Protein AF-A0A174A7V5-F1 (afdb_monomer_lite)

Organism: NCBI:txid40520

Sequence (71 aa):
MKTGDIVFHQEYGVGKIKFIDGLAYLVYYYKENPLLHNGFIGPNFHYWWSYAEDLKLISSVRTLIERRQHG

Foldseek 3Di:
DDAQFWKQAPQQGIWGFHDDDPFKTWTFGPDDHVPQDAPPDDPRRRTDIDGPVRIDTPDPVVVVVVVVVVD

pLDDT: mean 76.72, std 14.81, range [44.44, 91.88]

Radius of gyration: 13.63 Å; chains: 1; bounding box: 26×27×44 Å

Secondary structure (DSSP, 8-state):
--TT-EEEETTTEEEEEEEEETTEEEEEESS--TTS---S--SS--EEEEEGGGEEE---HHHHHHHHH--

Structure (mmCIF, N/CA/C/O backbone):
data_AF-A0A174A7V5-F1
#
_entry.id   AF-A0A174A7V5-F1
#
loop_
_atom_site.group_PDB
_atom_site.id
_atom_site.type_symbol
_atom_site.label_atom_id
_atom_site.label_alt_id
_atom_site.label_comp_id
_atom_site.label_asym_id
_atom_site.label_entity_id
_atom_site.label_seq_id
_atom_site.pdbx_PDB_ins_code
_atom_site.Cartn_x
_atom_site.Cartn_y
_atom_site.Cartn_z
_atom_site.occupancy
_atom_site.B_iso_or_equiv
_atom_site.auth_seq_id
_atom_site.auth_comp_id
_atom_site.auth_asym_id
_atom_site.auth_atom_id
_atom_site.pdbx_PDB_model_num
ATOM 1 N N . MET A 1 1 ? -2.077 -8.177 5.237 1.00 87.81 1 MET A N 1
ATOM 2 C CA . MET A 1 1 ? -2.767 -7.259 4.309 1.00 87.81 1 MET A CA 1
ATOM 3 C C . MET A 1 1 ? -3.340 -8.078 3.163 1.00 87.81 1 MET A C 1
ATOM 5 O O . MET A 1 1 ? -2.805 -9.146 2.886 1.00 87.81 1 MET A O 1
ATOM 9 N N . LYS A 1 2 ? -4.419 -7.629 2.525 1.00 91.56 2 LYS A N 1
ATOM 10 C CA . LYS A 1 2 ? -5.059 -8.294 1.382 1.00 91.56 2 LYS A CA 1
ATOM 11 C C . LYS A 1 2 ? -5.511 -7.287 0.326 1.00 91.56 2 LYS A C 1
ATOM 13 O O . LYS A 1 2 ? -5.633 -6.097 0.611 1.00 91.56 2 LYS A O 1
ATOM 18 N N . THR A 1 3 ? -5.818 -7.765 -0.879 1.00 90.81 3 THR A N 1
ATOM 19 C CA . THR A 1 3 ? -6.465 -6.935 -1.903 1.00 90.81 3 THR A CA 1
ATOM 20 C C . THR A 1 3 ? -7.709 -6.262 -1.331 1.00 90.81 3 THR A C 1
ATOM 22 O O . THR A 1 3 ? -8.577 -6.910 -0.748 1.00 90.81 3 THR A O 1
ATOM 25 N N . GLY A 1 4 ? -7.790 -4.947 -1.507 1.00 89.69 4 GLY A N 1
ATOM 26 C CA . GLY A 1 4 ? -8.861 -4.113 -0.984 1.00 89.69 4 GLY A CA 1
ATOM 27 C C . GLY A 1 4 ? -8.535 -3.388 0.321 1.00 89.69 4 GLY A C 1
ATOM 28 O O . GLY A 1 4 ? -9.216 -2.403 0.610 1.00 89.69 4 GLY A O 1
ATOM 29 N N . ASP A 1 5 ? -7.511 -3.816 1.062 1.00 90.62 5 ASP A N 1
ATOM 30 C CA . ASP A 1 5 ? -7.078 -3.135 2.282 1.00 90.62 5 ASP A CA 1
ATOM 31 C C . ASP A 1 5 ? -6.539 -1.733 1.973 1.00 90.62 5 ASP A C 1
ATOM 33 O O . ASP A 1 5 ? -5.902 -1.500 0.941 1.00 90.62 5 ASP A O 1
ATOM 37 N N . ILE A 1 6 ? -6.789 -0.810 2.902 1.00 90.69 6 ILE A N 1
ATOM 38 C CA . ILE A 1 6 ? -6.259 0.552 2.867 1.00 90.69 6 ILE A CA 1
ATOM 39 C C . ILE A 1 6 ? -4.947 0.578 3.641 1.00 90.69 6 ILE A C 1
ATOM 41 O O . ILE A 1 6 ? -4.860 0.076 4.761 1.00 90.69 6 ILE A O 1
ATOM 45 N N . VAL A 1 7 ? -3.925 1.168 3.041 1.00 90.88 7 VAL A N 1
ATOM 46 C CA . VAL A 1 7 ? -2.564 1.201 3.568 1.00 90.88 7 VAL A CA 1
ATOM 47 C C . VAL A 1 7 ? -2.005 2.611 3.519 1.00 90.88 7 VAL A C 1
ATOM 49 O O . VAL A 1 7 ? -2.450 3.451 2.738 1.00 90.88 7 VAL A O 1
ATOM 52 N N . PHE A 1 8 ? -1.019 2.863 4.365 1.00 90.00 8 PHE A N 1
ATOM 53 C CA . PHE A 1 8 ? -0.221 4.073 4.363 1.00 90.00 8 PHE A CA 1
ATOM 54 C C . PHE A 1 8 ? 1.229 3.726 4.049 1.00 90.00 8 PHE A C 1
ATOM 56 O O . PHE A 1 8 ? 1.821 2.892 4.734 1.00 90.00 8 PHE A O 1
ATOM 63 N N . HIS A 1 9 ? 1.787 4.404 3.055 1.00 89.50 9 HIS A N 1
ATOM 64 C CA . HIS A 1 9 ? 3.211 4.434 2.757 1.00 89.50 9 HIS A CA 1
ATOM 65 C C . HIS A 1 9 ? 3.770 5.783 3.202 1.00 89.50 9 HIS A C 1
ATOM 67 O O . HIS A 1 9 ? 3.164 6.820 2.923 1.00 89.50 9 HIS A O 1
ATOM 73 N N . GLN A 1 10 ? 4.926 5.798 3.863 1.00 87.06 10 GLN A N 1
ATOM 74 C CA . GLN A 1 10 ? 5.482 7.037 4.419 1.00 87.06 10 GLN A CA 1
ATOM 75 C C . GLN A 1 10 ? 5.759 8.098 3.345 1.00 87.06 10 GLN A C 1
ATOM 77 O O . GLN A 1 10 ? 5.468 9.271 3.559 1.00 87.06 10 GLN A O 1
ATOM 82 N N . GLU A 1 11 ? 6.269 7.682 2.186 1.00 84.25 11 GLU A N 1
ATOM 83 C CA . GLU A 1 11 ? 6.606 8.600 1.091 1.00 84.25 11 GLU A CA 1
ATOM 84 C C . GLU A 1 11 ? 5.425 8.912 0.168 1.00 84.25 11 GLU A C 1
ATOM 86 O O . GLU A 1 11 ? 5.339 10.017 -0.362 1.00 84.25 11 GLU A O 1
ATOM 91 N N . TYR A 1 12 ? 4.501 7.960 -0.019 1.00 81.38 12 TYR A N 1
ATOM 92 C CA . TYR A 1 12 ? 3.467 8.018 -1.062 1.00 81.38 12 TYR A CA 1
ATOM 93 C C . TYR A 1 12 ? 2.067 8.308 -0.517 1.00 81.38 12 TYR A C 1
ATOM 95 O O . TYR A 1 12 ? 1.163 8.679 -1.265 1.00 81.38 12 TYR A O 1
ATOM 103 N N . GLY A 1 13 ? 1.894 8.230 0.802 1.00 85.56 13 GLY A N 1
ATOM 104 C CA . GLY A 1 13 ? 0.642 8.514 1.481 1.00 85.56 13 GLY A CA 1
ATOM 105 C C . GLY A 1 13 ? -0.315 7.327 1.473 1.00 85.56 13 GLY A C 1
ATOM 106 O O . GLY A 1 13 ? 0.087 6.168 1.569 1.00 85.56 13 GLY A O 1
ATOM 107 N N . VAL A 1 14 ? -1.615 7.624 1.429 1.00 88.38 14 VAL A N 1
ATOM 108 C CA . VAL A 1 14 ? -2.668 6.609 1.547 1.00 88.38 14 VAL A CA 1
ATOM 109 C C . VAL A 1 14 ? -2.935 5.957 0.198 1.00 88.38 14 VAL A C 1
ATOM 111 O O . VAL A 1 14 ? -3.173 6.642 -0.800 1.00 88.38 14 VAL A O 1
ATOM 114 N N . GLY A 1 15 ? -2.986 4.630 0.198 1.00 89.06 15 GLY A N 1
ATOM 115 C CA . GLY A 1 15 ? -3.370 3.848 -0.960 1.00 89.06 15 GLY A CA 1
ATOM 116 C C . GLY A 1 15 ? -4.207 2.623 -0.623 1.00 89.06 15 GLY A C 1
ATOM 117 O O . GLY A 1 15 ? -4.541 2.353 0.531 1.00 89.06 15 GLY A O 1
ATOM 118 N N . LYS A 1 16 ? -4.575 1.882 -1.662 1.00 90.44 16 LYS A N 1
ATOM 119 C CA . LYS A 1 16 ? -5.364 0.655 -1.591 1.00 90.44 16 LYS A CA 1
ATOM 120 C C . LYS A 1 16 ? -4.645 -0.463 -2.319 1.00 90.44 16 LYS A C 1
ATOM 122 O O . LYS 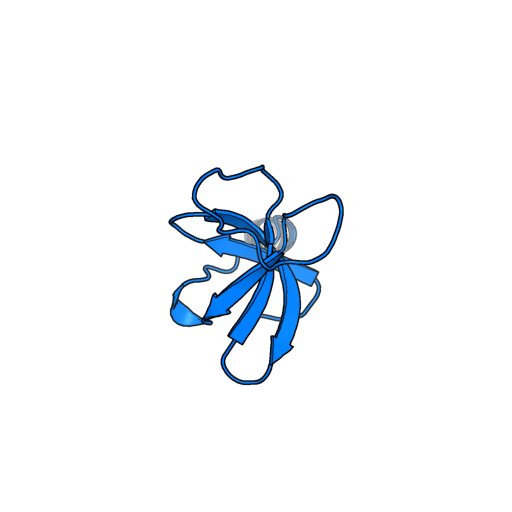A 1 16 ? -4.279 -0.307 -3.484 1.00 90.44 16 LYS A O 1
ATOM 127 N N . ILE A 1 17 ? -4.493 -1.610 -1.666 1.00 91.62 17 ILE A N 1
ATOM 128 C CA . ILE A 1 17 ? -3.872 -2.777 -2.295 1.00 91.62 17 ILE A CA 1
ATOM 129 C C . ILE A 1 17 ? -4.779 -3.278 -3.416 1.00 91.62 17 ILE A C 1
ATOM 131 O O . ILE A 1 17 ? -5.951 -3.602 -3.197 1.00 91.62 17 ILE A O 1
ATOM 135 N N . LYS A 1 18 ? -4.228 -3.353 -4.625 1.00 89.75 18 LYS A N 1
ATOM 136 C CA . LYS A 1 18 ? -4.893 -3.889 -5.812 1.00 89.75 18 LYS A CA 1
ATOM 137 C C . LYS A 1 18 ? -4.498 -5.339 -6.073 1.00 89.75 18 LYS A C 1
ATOM 139 O O . LYS A 1 18 ? -5.351 -6.120 -6.489 1.00 89.75 18 LYS A O 1
ATOM 144 N N . PHE A 1 19 ? -3.236 -5.681 -5.824 1.00 88.19 19 PHE A N 1
ATOM 145 C CA . PHE A 1 19 ? -2.678 -7.006 -6.077 1.00 88.19 19 PHE A CA 1
ATOM 146 C C . PHE A 1 19 ? -1.519 -7.319 -5.121 1.00 88.19 19 PHE A C 1
ATOM 148 O O . PHE A 1 19 ? -0.911 -6.403 -4.566 1.00 88.19 19 PHE A O 1
ATOM 155 N N . ILE A 1 20 ? -1.245 -8.609 -4.929 1.00 89.81 20 ILE A N 1
ATOM 156 C CA . ILE A 1 20 ? -0.201 -9.147 -4.053 1.00 89.81 20 ILE A CA 1
ATOM 157 C C . ILE A 1 20 ? 0.626 -10.128 -4.881 1.00 89.81 20 ILE A C 1
ATOM 159 O O . ILE A 1 20 ? 0.065 -11.094 -5.397 1.00 89.81 20 ILE A O 1
ATOM 163 N N . ASP A 1 21 ? 1.930 -9.900 -4.965 1.00 86.31 21 ASP A N 1
ATOM 164 C CA . ASP A 1 21 ? 2.895 -10.797 -5.597 1.00 86.31 21 ASP A CA 1
ATOM 165 C C . ASP A 1 21 ? 3.929 -11.263 -4.574 1.00 86.31 21 ASP A C 1
ATOM 167 O O . ASP A 1 21 ? 5.007 -10.681 -4.458 1.00 86.31 21 ASP A O 1
ATOM 171 N N . GLY A 1 22 ? 3.566 -12.269 -3.773 1.00 83.25 22 GLY A N 1
ATOM 172 C CA . GLY A 1 22 ? 4.432 -12.857 -2.747 1.00 83.25 22 GLY A CA 1
ATOM 173 C C . GLY A 1 22 ? 4.962 -11.837 -1.729 1.00 83.25 22 GLY A C 1
ATOM 174 O O . GLY A 1 22 ? 4.385 -11.667 -0.657 1.00 83.25 22 GLY A O 1
ATOM 175 N N . LEU A 1 23 ? 6.073 -11.183 -2.075 1.00 81.75 23 LEU A N 1
ATOM 176 C CA . LEU A 1 23 ? 6.811 -10.209 -1.270 1.00 81.75 23 LEU A CA 1
ATOM 177 C C . LEU A 1 23 ? 6.389 -8.745 -1.500 1.00 81.75 23 LEU A C 1
ATOM 179 O O . LEU A 1 23 ? 6.675 -7.898 -0.652 1.00 81.75 23 LEU A O 1
ATOM 183 N N . ALA A 1 24 ? 5.714 -8.435 -2.611 1.00 87.62 24 ALA A N 1
ATOM 184 C CA . ALA A 1 24 ? 5.359 -7.067 -2.988 1.00 87.62 24 ALA A CA 1
ATOM 185 C C . ALA A 1 24 ? 3.853 -6.886 -3.224 1.00 87.62 24 ALA A C 1
ATOM 187 O O . ALA A 1 24 ? 3.113 -7.825 -3.518 1.00 87.62 24 ALA A O 1
ATOM 188 N N . TYR A 1 25 ? 3.393 -5.644 -3.117 1.00 91.44 25 TYR A N 1
ATOM 189 C CA . TYR A 1 25 ? 2.010 -5.241 -3.335 1.00 91.44 25 TYR A CA 1
ATOM 190 C C . TYR A 1 25 ? 1.939 -4.194 -4.432 1.00 91.44 25 TYR A C 1
ATOM 192 O O . TYR A 1 25 ? 2.688 -3.221 -4.411 1.00 91.44 25 TYR A O 1
ATOM 200 N N . LEU A 1 26 ? 0.980 -4.341 -5.342 1.00 90.44 26 LEU A N 1
ATOM 201 C CA . LEU A 1 26 ? 0.605 -3.253 -6.234 1.00 90.44 26 LEU A CA 1
ATOM 202 C C . LEU A 1 26 ? -0.420 -2.376 -5.512 1.00 90.44 26 LEU A C 1
ATOM 204 O O . LEU A 1 26 ? -1.543 -2.823 -5.241 1.00 90.44 26 LEU A O 1
ATOM 208 N N . VAL A 1 27 ? -0.047 -1.139 -5.195 1.00 89.25 27 VAL A N 1
ATOM 209 C CA . VAL A 1 27 ? -0.860 -0.213 -4.396 1.00 89.25 27 VAL A CA 1
ATOM 210 C C . VAL A 1 27 ? -1.324 0.957 -5.249 1.00 89.25 27 VAL A C 1
ATOM 212 O O . VAL A 1 27 ? -0.512 1.597 -5.903 1.00 89.25 27 VAL A O 1
ATOM 215 N N . TYR A 1 28 ? -2.627 1.242 -5.219 1.00 87.00 28 TYR A N 1
ATOM 216 C CA . TYR A 1 28 ? -3.229 2.449 -5.787 1.00 87.00 28 TYR A CA 1
ATOM 217 C C . TYR A 1 28 ? -3.204 3.595 -4.776 1.00 87.00 28 TYR A C 1
ATOM 219 O O . TYR A 1 28 ? -3.939 3.531 -3.792 1.00 87.00 28 TYR A O 1
ATOM 227 N N . TYR A 1 29 ? -2.432 4.646 -5.008 1.00 86.31 29 TYR A N 1
ATOM 228 C CA . TYR A 1 29 ? -2.353 5.822 -4.145 1.00 86.31 29 TYR A CA 1
ATOM 229 C C . TYR A 1 29 ? -3.409 6.871 -4.520 1.00 86.31 29 TYR A C 1
ATOM 231 O O . TYR A 1 29 ? -3.565 7.237 -5.681 1.00 86.31 29 TYR A O 1
ATOM 239 N N . TYR A 1 30 ? -4.162 7.360 -3.529 1.00 75.00 30 TYR A N 1
ATOM 240 C CA . TYR A 1 30 ? -5.333 8.223 -3.757 1.00 75.00 30 TYR A CA 1
ATOM 241 C C . TYR A 1 30 ? -5.008 9.674 -4.114 1.00 75.00 30 TYR A C 1
ATOM 243 O O . TYR A 1 30 ? -5.885 10.393 -4.591 1.00 75.00 30 TYR A O 1
ATOM 251 N N . LYS A 1 31 ? -3.782 10.123 -3.847 1.00 69.88 31 LYS A N 1
ATOM 252 C CA . LYS A 1 31 ? -3.324 11.471 -4.169 1.00 69.88 31 LYS A CA 1
ATOM 253 C C . LYS A 1 31 ? -2.169 11.363 -5.147 1.00 69.88 31 LYS A C 1
ATOM 255 O O . LYS A 1 31 ? -1.292 10.523 -4.970 1.00 69.88 31 LYS A O 1
ATOM 260 N N . GLU A 1 32 ? -2.175 12.224 -6.155 1.00 59.34 32 GLU A N 1
ATOM 261 C CA . GLU A 1 32 ? -1.021 12.404 -7.025 1.00 59.34 32 GLU A CA 1
ATOM 262 C C . GLU A 1 32 ? 0.183 12.803 -6.162 1.00 59.34 32 GLU A C 1
ATOM 264 O O . GLU A 1 32 ? 0.141 13.796 -5.428 1.00 59.34 32 GLU A O 1
ATOM 269 N N . ASN A 1 33 ? 1.220 11.968 -6.181 1.00 62.88 33 ASN A N 1
ATOM 270 C CA . ASN A 1 33 ? 2.466 12.227 -5.486 1.00 62.88 33 ASN A CA 1
ATOM 271 C C . ASN A 1 33 ? 3.560 12.401 -6.544 1.00 62.88 33 ASN A C 1
ATOM 273 O O . ASN A 1 33 ? 3.845 11.439 -7.255 1.00 62.88 33 ASN A O 1
ATOM 277 N N . PRO A 1 34 ? 4.182 13.588 -6.652 1.00 61.44 34 PRO A N 1
ATOM 278 C CA . PRO A 1 34 ? 5.180 13.867 -7.683 1.00 61.44 34 PRO A CA 1
ATOM 279 C C . PRO A 1 34 ? 6.455 13.015 -7.558 1.00 61.44 34 PRO A C 1
ATOM 281 O O . PRO A 1 34 ? 7.270 13.015 -8.474 1.00 61.44 34 PRO A O 1
ATOM 284 N N . LEU A 1 35 ? 6.637 12.297 -6.442 1.00 61.44 35 LEU A N 1
ATOM 285 C CA . LEU A 1 35 ? 7.754 11.377 -6.210 1.00 61.44 35 LEU A CA 1
ATOM 286 C C . LEU A 1 35 ? 7.484 9.949 -6.710 1.00 61.44 35 LEU A C 1
ATOM 288 O O . LEU A 1 35 ? 8.407 9.138 -6.756 1.00 61.44 35 LEU A O 1
ATOM 292 N N . LEU A 1 36 ? 6.241 9.615 -7.071 1.00 62.91 36 LEU A N 1
ATOM 293 C CA . LEU A 1 36 ? 5.930 8.332 -7.695 1.00 62.91 36 LEU A CA 1
ATOM 294 C C . LEU A 1 36 ? 6.417 8.370 -9.146 1.00 62.91 36 LEU A C 1
ATOM 296 O O . LEU A 1 36 ? 5.850 9.070 -9.983 1.00 62.91 36 LEU A O 1
ATOM 300 N N . HIS A 1 37 ? 7.488 7.635 -9.448 1.00 58.38 37 HIS A N 1
ATOM 301 C CA . HIS A 1 37 ? 7.989 7.542 -10.816 1.00 58.38 37 HIS A CA 1
ATOM 302 C C . HIS A 1 37 ? 6.976 6.837 -11.732 1.00 58.38 37 HIS A C 1
ATOM 304 O O . HIS A 1 37 ? 6.280 5.900 -11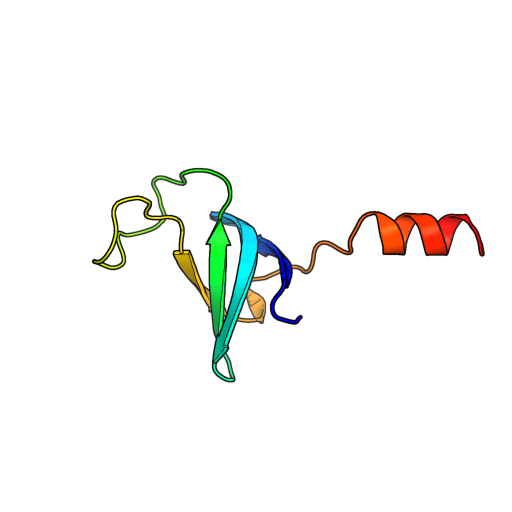.353 1.00 58.38 37 HIS A O 1
ATOM 310 N N . ASN A 1 38 ? 6.900 7.298 -12.978 1.00 53.69 38 ASN A N 1
ATOM 311 C CA . ASN A 1 38 ? 5.940 6.821 -13.967 1.00 53.69 38 ASN A CA 1
ATOM 312 C C . ASN A 1 38 ? 6.263 5.381 -14.397 1.00 53.69 38 ASN A C 1
ATOM 314 O O . ASN A 1 38 ? 7.155 5.156 -15.213 1.00 53.69 38 ASN A O 1
ATOM 318 N N . GLY A 1 39 ? 5.499 4.405 -13.901 1.00 50.72 39 GLY A N 1
ATOM 319 C CA . GLY A 1 39 ? 5.544 2.987 -14.296 1.00 50.72 39 GLY A CA 1
ATOM 320 C C . GLY A 1 39 ? 5.044 2.688 -15.721 1.00 50.72 39 GLY A C 1
ATOM 321 O O . GLY A 1 39 ? 4.435 1.651 -15.959 1.00 50.72 39 GLY A O 1
ATOM 322 N N . PHE A 1 40 ? 5.283 3.600 -16.664 1.00 47.06 40 PHE A N 1
ATOM 323 C CA . PHE A 1 40 ? 5.164 3.436 -18.115 1.00 47.06 40 PHE A CA 1
ATOM 324 C C . PHE A 1 40 ? 3.807 3.077 -18.753 1.00 47.06 40 PHE A C 1
ATOM 326 O O . PHE A 1 40 ? 3.765 3.080 -19.980 1.00 47.06 40 PHE A O 1
ATOM 333 N N . ILE A 1 41 ? 2.692 2.837 -18.041 1.00 45.31 41 ILE A N 1
ATOM 334 C CA . ILE A 1 41 ? 1.399 2.573 -18.721 1.00 45.31 41 ILE A CA 1
ATOM 335 C C . ILE A 1 41 ? 0.172 3.136 -17.974 1.00 45.31 41 ILE A C 1
ATOM 337 O O . ILE A 1 41 ? -0.141 2.720 -16.862 1.00 45.31 41 ILE A O 1
ATOM 341 N N . GLY A 1 42 ? -0.592 3.997 -18.663 1.00 45.22 42 GLY A N 1
ATOM 342 C CA . GLY A 1 42 ? -1.990 4.343 -18.357 1.00 45.22 42 GLY A CA 1
ATOM 343 C C . GLY A 1 42 ? -2.227 5.804 -17.932 1.00 45.22 42 GLY A C 1
ATOM 344 O O . GLY A 1 42 ? -1.384 6.384 -17.261 1.00 45.22 42 GLY A O 1
ATOM 345 N N . PRO A 1 43 ? -3.382 6.411 -18.275 1.00 44.44 43 PRO A N 1
ATOM 346 C CA . PRO A 1 43 ? -3.619 7.857 -18.136 1.00 44.44 43 PRO A CA 1
ATOM 347 C C . PRO A 1 43 ? -3.722 8.375 -16.689 1.00 44.44 43 PRO A C 1
ATOM 349 O O . PRO A 1 43 ? -3.799 9.580 -16.496 1.00 44.44 43 PRO A O 1
ATOM 352 N N . ASN A 1 44 ? -3.713 7.488 -15.686 1.00 55.19 44 ASN A N 1
ATOM 353 C CA . ASN A 1 44 ? -3.887 7.810 -14.267 1.00 55.19 44 ASN A CA 1
ATOM 354 C C . ASN A 1 44 ? -2.820 7.074 -13.433 1.00 55.19 44 ASN A C 1
ATOM 356 O O . ASN A 1 44 ? -3.084 6.016 -12.849 1.00 55.19 44 ASN A O 1
ATOM 360 N N . PHE A 1 45 ? -1.599 7.612 -13.445 1.00 59.06 45 PHE A N 1
ATOM 361 C CA . PHE A 1 45 ? -0.383 7.089 -12.811 1.00 59.06 45 PHE A CA 1
ATOM 362 C C . PHE A 1 45 ? -0.454 7.088 -11.270 1.00 59.06 45 PHE A C 1
ATOM 364 O O . PHE A 1 45 ? 0.197 7.874 -10.593 1.00 59.06 45 PHE A O 1
ATOM 371 N N . HIS A 1 46 ? -1.257 6.196 -10.695 1.00 69.38 46 HIS A N 1
ATOM 372 C CA . HIS A 1 46 ? -1.457 6.106 -9.242 1.00 69.38 46 HIS A CA 1
ATOM 373 C C . HIS A 1 46 ? -0.999 4.777 -8.642 1.00 69.38 46 HIS A C 1
ATOM 375 O O . HIS A 1 46 ? -1.148 4.571 -7.442 1.00 69.38 46 HIS A O 1
ATOM 381 N N . TYR A 1 47 ? -0.490 3.852 -9.454 1.00 78.44 47 TYR A N 1
ATOM 382 C CA . TYR A 1 47 ? -0.086 2.534 -8.980 1.00 78.44 47 TYR A CA 1
ATOM 383 C C . TYR A 1 47 ? 1.427 2.436 -8.831 1.00 78.44 47 TYR A C 1
ATOM 385 O O . TYR A 1 47 ? 2.161 2.826 -9.737 1.00 78.44 47 TYR A O 1
ATOM 393 N N . TRP A 1 48 ? 1.884 1.860 -7.721 1.00 84.81 48 TRP A N 1
ATOM 394 C CA . TRP A 1 48 ? 3.296 1.554 -7.512 1.00 84.81 48 TRP A CA 1
ATOM 395 C C . TRP A 1 48 ? 3.477 0.252 -6.741 1.00 84.81 48 TRP A C 1
ATOM 397 O O . TRP A 1 48 ? 2.604 -0.151 -5.962 1.00 84.81 48 TRP A O 1
ATOM 407 N N . TRP A 1 49 ? 4.604 -0.411 -6.992 1.00 88.06 49 TRP A N 1
ATOM 408 C CA . TRP A 1 49 ? 5.014 -1.588 -6.242 1.0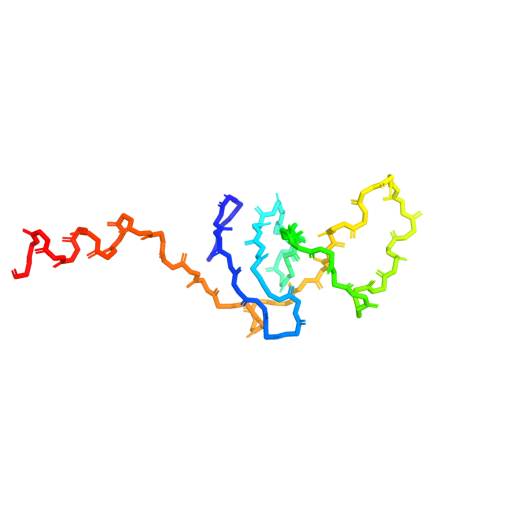0 88.06 49 TRP A CA 1
ATOM 409 C C . TRP A 1 49 ? 5.596 -1.161 -4.901 1.00 88.06 49 TRP A C 1
ATOM 411 O O . TRP A 1 49 ? 6.516 -0.351 -4.844 1.00 88.06 49 TRP A O 1
ATOM 421 N N . SER A 1 50 ? 5.067 -1.717 -3.821 1.00 88.56 50 SER A N 1
ATOM 422 C CA . SER A 1 50 ? 5.539 -1.451 -2.465 1.00 88.56 50 SER A CA 1
ATOM 423 C C . SER A 1 50 ? 5.774 -2.763 -1.738 1.00 88.56 50 SER A C 1
ATOM 425 O O . SER A 1 50 ? 4.974 -3.696 -1.862 1.00 88.56 50 SER A O 1
ATOM 427 N N . TYR A 1 51 ? 6.858 -2.843 -0.973 1.00 91.88 51 TYR A N 1
ATOM 428 C CA . TYR A 1 51 ? 7.112 -4.011 -0.145 1.00 91.88 51 TYR A CA 1
ATOM 429 C C . TYR A 1 51 ? 6.198 -4.007 1.078 1.00 91.88 51 TYR A C 1
ATOM 431 O O . TYR A 1 51 ? 5.651 -2.981 1.485 1.00 91.88 51 TYR A O 1
ATOM 439 N N . ALA A 1 52 ? 6.004 -5.186 1.668 1.00 89.44 52 ALA A N 1
ATOM 440 C CA . ALA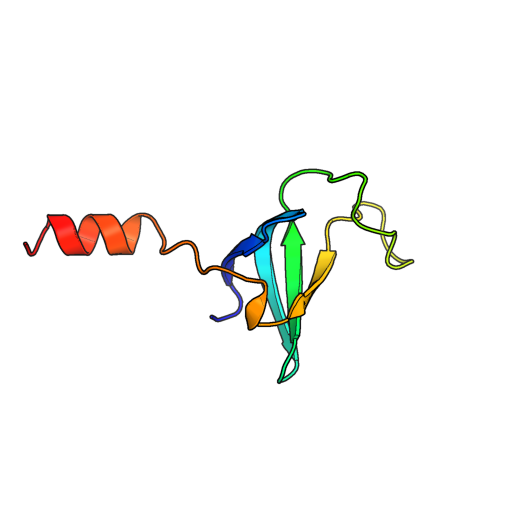 A 1 52 ? 5.180 -5.340 2.864 1.00 89.44 52 ALA A CA 1
ATOM 441 C C . ALA A 1 52 ? 5.626 -4.444 4.023 1.00 89.44 52 ALA A C 1
ATOM 443 O O . ALA A 1 52 ? 4.789 -3.925 4.757 1.00 89.44 52 ALA A O 1
ATOM 444 N N . GLU A 1 53 ? 6.938 -4.300 4.177 1.00 90.62 53 GLU A N 1
ATOM 445 C CA . GLU A 1 53 ? 7.589 -3.549 5.248 1.00 90.62 53 GLU A CA 1
ATOM 446 C C . GLU A 1 53 ? 7.358 -2.037 5.161 1.00 90.62 53 GLU A C 1
ATOM 448 O O . GLU A 1 53 ? 7.267 -1.376 6.197 1.00 90.62 53 GLU A O 1
ATOM 453 N N . ASP A 1 54 ? 7.148 -1.509 3.955 1.00 90.62 54 ASP A N 1
ATOM 454 C CA . ASP A 1 54 ? 6.908 -0.080 3.729 1.00 90.62 54 ASP A CA 1
ATOM 455 C C . ASP A 1 54 ? 5.448 0.329 3.982 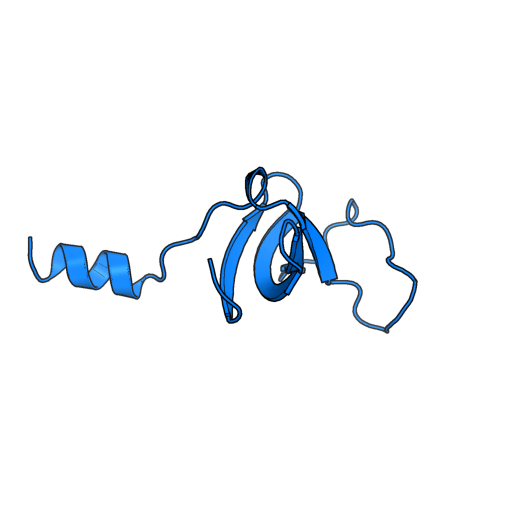1.00 90.62 54 ASP A C 1
ATOM 457 O O . ASP A 1 54 ? 5.111 1.517 4.044 1.00 90.62 54 ASP A O 1
ATOM 461 N N . LEU A 1 55 ? 4.551 -0.654 4.112 1.00 90.44 55 LEU A N 1
ATOM 462 C CA . LEU A 1 55 ? 3.113 -0.444 4.183 1.00 90.44 55 LEU A CA 1
ATOM 463 C C . LEU A 1 55 ? 2.579 -0.666 5.593 1.00 90.44 55 LEU A C 1
ATOM 465 O O . LEU A 1 55 ? 2.610 -1.760 6.157 1.00 90.44 55 LEU A O 1
ATOM 469 N N . LYS A 1 56 ? 1.954 0.375 6.136 1.00 91.56 56 LYS A N 1
ATOM 470 C CA . LYS A 1 56 ? 1.180 0.279 7.372 1.00 91.56 56 LYS A CA 1
ATOM 471 C C . LYS A 1 56 ? -0.283 0.072 7.027 1.00 91.56 56 LYS A C 1
ATOM 473 O O . LYS A 1 56 ? -0.897 0.925 6.389 1.00 91.56 56 LYS A O 1
ATOM 478 N N . LEU A 1 57 ? -0.860 -1.043 7.471 1.00 90.00 57 LEU A N 1
ATOM 479 C CA . LEU A 1 57 ? -2.295 -1.277 7.339 1.00 90.00 57 LEU A CA 1
ATOM 480 C C . LEU A 1 57 ? -3.054 -0.194 8.114 1.00 90.00 57 LEU A C 1
ATOM 482 O O . LEU A 1 57 ? -2.953 -0.110 9.339 1.00 90.00 57 LEU A O 1
ATOM 486 N N . ILE A 1 58 ? -3.849 0.605 7.408 1.00 86.56 58 ILE A N 1
ATOM 487 C CA . ILE A 1 58 ? -4.831 1.463 8.056 1.00 86.56 58 ILE A CA 1
ATOM 488 C C . ILE A 1 58 ? -5.998 0.544 8.379 1.00 86.56 58 ILE A C 1
ATOM 490 O O . ILE A 1 58 ? -6.804 0.203 7.509 1.00 86.56 58 ILE A O 1
ATOM 494 N N . SER A 1 59 ? -6.067 0.096 9.636 1.00 72.75 59 SER A N 1
ATOM 495 C CA . SER A 1 59 ? -7.228 -0.647 10.110 1.00 72.75 59 SER A CA 1
ATOM 496 C C . SER A 1 59 ? -8.464 0.174 9.776 1.00 72.75 59 SER A C 1
ATOM 498 O O . SER A 1 59 ? -8.568 1.334 10.185 1.00 72.75 59 SER A O 1
ATOM 500 N N . SER A 1 60 ? -9.367 -0.418 8.995 1.00 60.91 60 SER A N 1
ATOM 501 C CA . SER A 1 60 ? -10.615 0.234 8.627 1.00 60.91 60 SER A CA 1
ATOM 502 C C . SER A 1 60 ? -11.264 0.806 9.884 1.00 60.91 60 SER A C 1
ATOM 504 O O . SER A 1 60 ? -11.222 0.180 10.943 1.00 60.91 60 SER A O 1
ATOM 506 N N . VAL A 1 61 ? -11.866 1.987 9.778 1.00 60.56 61 VAL A N 1
ATOM 507 C CA . VAL A 1 61 ? -12.615 2.625 10.872 1.00 60.56 61 VAL A CA 1
ATOM 508 C C . VAL A 1 61 ? -13.544 1.620 11.579 1.00 60.56 61 VAL A C 1
ATOM 510 O O . VAL A 1 61 ? -13.711 1.689 12.789 1.00 60.56 61 VAL A O 1
ATOM 513 N N . ARG A 1 62 ? -14.041 0.608 10.852 1.00 58.91 62 ARG A N 1
ATOM 514 C CA . ARG A 1 62 ? -14.761 -0.560 11.376 1.00 58.91 62 ARG A CA 1
ATOM 515 C C . ARG A 1 62 ? -14.035 -1.286 12.522 1.00 58.91 62 ARG A C 1
ATOM 517 O O . ARG A 1 62 ? -14.657 -1.499 13.548 1.00 58.91 62 ARG A O 1
ATOM 524 N N . THR A 1 63 ? -12.746 -1.602 12.416 1.00 60.97 63 THR A N 1
ATOM 525 C CA . THR A 1 63 ? -11.993 -2.286 13.490 1.00 60.97 63 THR A CA 1
ATOM 526 C C . THR A 1 63 ? -11.833 -1.406 14.736 1.00 60.97 63 THR A C 1
ATOM 528 O O . THR A 1 63 ? -11.852 -1.896 15.863 1.00 60.97 63 THR A O 1
ATOM 531 N N . LEU A 1 64 ? -11.698 -0.088 14.551 1.00 62.44 64 LEU A N 1
ATOM 532 C CA . LEU A 1 64 ? -11.688 0.890 15.646 1.00 62.44 64 LEU A CA 1
ATOM 533 C C . LEU A 1 64 ? -13.066 1.014 16.313 1.00 62.44 64 LEU A C 1
ATOM 535 O O . LEU A 1 64 ? -13.142 1.116 17.536 1.00 62.44 64 LEU A O 1
ATOM 539 N N . ILE A 1 65 ? -14.142 0.986 15.522 1.00 64.69 65 ILE A N 1
ATOM 540 C CA . ILE A 1 65 ? -15.527 0.981 16.008 1.00 64.69 65 ILE A CA 1
ATOM 541 C C . ILE A 1 65 ? -15.812 -0.305 1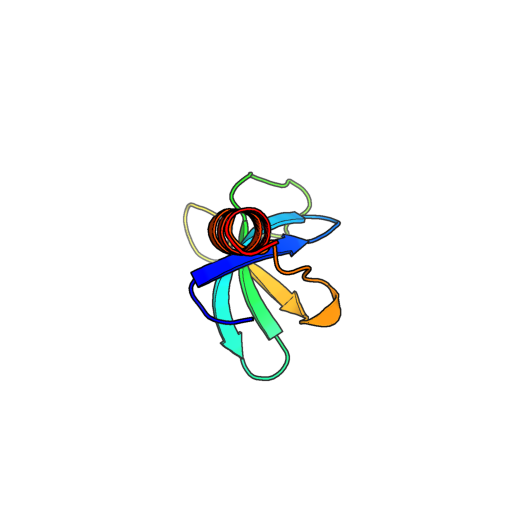6.790 1.00 64.69 65 ILE A C 1
ATOM 543 O O . ILE A 1 65 ? -16.285 -0.218 17.916 1.00 64.69 65 ILE A O 1
ATOM 547 N N . GLU A 1 66 ? -15.465 -1.473 16.250 1.00 66.31 66 GLU A N 1
ATOM 548 C CA . GLU A 1 66 ? -15.662 -2.777 16.901 1.00 66.31 66 GLU A CA 1
ATOM 549 C C . GLU A 1 66 ? -14.950 -2.834 18.262 1.00 66.31 66 GLU A C 1
ATOM 551 O O . GLU A 1 66 ? -15.549 -3.234 19.257 1.00 66.31 66 GLU A O 1
ATOM 556 N N . ARG A 1 67 ? -13.707 -2.338 18.356 1.00 67.44 67 ARG A N 1
ATOM 557 C CA . ARG A 1 67 ? -12.991 -2.237 19.641 1.00 67.44 67 ARG A CA 1
ATOM 558 C C . ARG A 1 67 ? -13.663 -1.304 20.648 1.00 67.44 67 ARG A C 1
ATOM 560 O O . ARG A 1 67 ? -13.585 -1.569 21.837 1.00 67.44 67 ARG A O 1
ATOM 567 N N . ARG A 1 68 ? -14.287 -0.212 20.196 1.00 70.44 68 ARG A N 1
ATOM 568 C CA . ARG A 1 68 ? -15.010 0.727 21.074 1.00 70.44 68 ARG A CA 1
ATOM 569 C C . ARG A 1 68 ? -16.393 0.225 21.485 1.00 70.44 68 ARG A C 1
ATOM 571 O O . ARG A 1 68 ? -16.907 0.674 22.496 1.00 70.44 68 ARG A O 1
ATOM 578 N N . GLN A 1 69 ? -17.007 -0.649 20.694 1.00 69.94 69 GLN A N 1
ATOM 579 C CA . GLN A 1 69 ? -18.309 -1.246 21.006 1.00 69.94 69 GLN A CA 1
ATOM 580 C C . GLN A 1 69 ? -18.200 -2.429 21.975 1.00 69.94 69 GLN A C 1
ATOM 582 O O . GLN A 1 69 ? -19.177 -2.757 22.641 1.00 69.94 69 GLN A O 1
ATOM 587 N N . HIS A 1 70 ? -17.029 -3.064 22.047 1.00 73.38 70 HIS A N 1
ATOM 588 C CA . HIS A 1 70 ? -16.779 -4.255 22.863 1.00 73.38 70 HIS A CA 1
ATOM 589 C C . HIS A 1 70 ? -15.700 -4.053 23.943 1.00 73.38 70 HIS A C 1
ATOM 591 O O . HIS A 1 70 ? -15.185 -5.040 24.468 1.00 73.38 70 HIS A O 1
ATOM 597 N N . GLY A 1 71 ? -15.337 -2.801 24.239 1.00 55.50 71 GLY A N 1
ATOM 598 C CA . GLY A 1 71 ? -14.366 -2.412 25.268 1.00 55.50 71 GLY A CA 1
ATOM 599 C C . GLY A 1 71 ? -15.010 -1.640 26.406 1.00 55.50 71 GLY A C 1
ATOM 600 O O . GLY A 1 71 ? -16.004 -0.931 26.134 1.00 55.50 71 GLY A O 1
#